Protein AF-A0A9P0PZF2-F1 (afdb_monomer_lite)

Organism: Acanthoscelides obtectus (NCBI:txid200917)

Sequence (150 aa):
MPKRRRCGSDVDKKLLNLKKERQRGGDNEDQESQDPLDENILQLLGPNVAHKEVKGSNIQKDLALRWEAILKQGLSMEDENTIINGYPIPKNFQAFNPPKLNKIVSAAITDSVIRRDIKMSLNQTQIGAAASAVGLAVTTPLKEKSTIAL

Foldseek 3Di:
DDDDDDDDVPVVVVVVVVVVVVPPPDPPPVPPVPDDDDPVVVVVVPPPPPPPPPDDDDDDPVVVVVVVCCVVVPDDPVVLVVLLVVQDQDPVCCVLQQDDDDPVVVVVDDPVVVVVSVVVNVVSSSVSSVVSVVVCVVVVVVVVVVVVPD

Radius of gyration: 30.53 Å; chains: 1; bounding box: 64×84×66 Å

Structure (mmCIF, N/CA/C/O backbone):
data_AF-A0A9P0PZF2-F1
#
_entry.id   AF-A0A9P0PZF2-F1
#
loop_
_atom_site.group_PDB
_atom_site.id
_atom_site.type_symbol
_atom_site.label_atom_id
_atom_site.label_alt_id
_atom_site.label_comp_id
_atom_site.label_asym_id
_atom_site.label_entity_id
_atom_site.label_seq_id
_atom_site.pdbx_PDB_ins_code
_atom_site.Cartn_x
_atom_site.Cartn_y
_atom_site.Cartn_z
_atom_site.occupancy
_atom_site.B_iso_or_equiv
_atom_site.auth_seq_id
_atom_site.auth_comp_id
_atom_site.auth_asym_id
_atom_site.auth_atom_id
_atom_site.pdbx_PDB_model_num
ATOM 1 N N . MET A 1 1 ? -37.508 71.159 -0.912 1.00 49.12 1 MET A N 1
ATOM 2 C CA . MET A 1 1 ? -37.859 70.372 -2.123 1.00 49.12 1 MET A CA 1
ATOM 3 C C . MET A 1 1 ? -36.927 70.816 -3.243 1.00 49.12 1 MET A C 1
ATOM 5 O O . MET A 1 1 ? -36.891 72.017 -3.475 1.00 49.12 1 MET A O 1
ATOM 9 N N . PRO A 1 2 ? -36.095 69.928 -3.827 1.00 40.25 2 PRO A N 1
ATOM 10 C CA . PRO A 1 2 ? -36.504 69.136 -4.996 1.00 40.25 2 PRO A CA 1
ATOM 11 C C . PRO A 1 2 ? -36.000 67.671 -4.992 1.00 40.25 2 PRO A C 1
ATOM 13 O O . PRO A 1 2 ? -35.350 67.208 -4.062 1.00 40.25 2 PRO A O 1
ATOM 16 N N . LYS A 1 3 ? -36.423 66.925 -6.021 1.00 41.84 3 LYS A N 1
ATOM 17 C CA . LYS A 1 3 ? -36.621 65.467 -6.090 1.00 41.84 3 LYS A CA 1
ATOM 18 C C . LYS A 1 3 ? -35.352 64.635 -6.342 1.00 41.84 3 LYS A C 1
ATOM 20 O O . LYS A 1 3 ? -34.511 64.984 -7.163 1.00 41.84 3 LYS A O 1
ATOM 25 N N . ARG A 1 4 ? -35.332 63.451 -5.714 1.00 44.28 4 ARG A N 1
ATOM 26 C CA . ARG A 1 4 ? -34.443 62.304 -5.979 1.00 44.28 4 ARG A CA 1
ATOM 27 C C . ARG A 1 4 ? -34.435 61.932 -7.471 1.00 44.28 4 ARG A C 1
ATOM 29 O O . ARG A 1 4 ? -35.508 61.759 -8.048 1.00 44.28 4 ARG A O 1
ATOM 36 N N . ARG A 1 5 ? -33.259 61.677 -8.058 1.00 43.53 5 ARG A N 1
ATOM 37 C CA . ARG A 1 5 ? -33.131 60.865 -9.281 1.00 43.53 5 ARG A CA 1
ATOM 38 C C . ARG A 1 5 ? -32.391 59.569 -8.959 1.00 43.53 5 ARG A C 1
ATOM 40 O O . ARG A 1 5 ? -31.279 59.587 -8.448 1.00 43.53 5 ARG A O 1
ATOM 47 N N . ARG A 1 6 ? -33.087 58.456 -9.211 1.00 47.47 6 ARG A N 1
ATOM 48 C CA . ARG A 1 6 ? -32.610 57.072 -9.126 1.00 47.47 6 ARG A CA 1
ATOM 49 C C . ARG A 1 6 ? -31.545 56.849 -10.193 1.00 47.47 6 ARG A C 1
ATOM 51 O O . ARG A 1 6 ? -31.836 57.039 -11.366 1.00 47.47 6 ARG A O 1
ATOM 58 N N . CYS A 1 7 ? -30.375 56.375 -9.795 1.00 47.41 7 CYS A N 1
ATOM 59 C CA . CYS A 1 7 ? -29.503 55.605 -10.670 1.00 47.41 7 CYS A CA 1
ATOM 60 C C . CYS A 1 7 ? -28.885 54.514 -9.794 1.00 47.41 7 CYS A C 1
ATOM 62 O O . CYS A 1 7 ? -28.195 54.820 -8.830 1.00 47.41 7 CYS A O 1
ATOM 64 N N . GLY A 1 8 ? -29.252 53.261 -10.040 1.00 50.69 8 GLY A N 1
ATOM 65 C CA . GLY A 1 8 ? -28.816 52.124 -9.222 1.00 50.69 8 GLY A CA 1
ATOM 66 C C . GLY A 1 8 ? -29.462 50.805 -9.637 1.00 50.69 8 GLY A C 1
ATOM 67 O O . GLY A 1 8 ? -28.845 49.760 -9.526 1.00 50.69 8 GLY A O 1
ATOM 68 N N . SER A 1 9 ? -30.661 50.827 -10.227 1.00 55.72 9 SER A N 1
ATOM 69 C CA . SER A 1 9 ? -31.374 49.583 -10.547 1.00 55.72 9 SER A CA 1
ATOM 70 C C . SER A 1 9 ? -30.931 48.869 -11.825 1.00 55.72 9 SER A C 1
ATOM 72 O O . SER A 1 9 ? -31.342 47.729 -12.016 1.00 55.72 9 SER A O 1
ATOM 74 N N . ASP A 1 10 ? -30.153 49.499 -12.709 1.00 56.06 10 ASP A N 1
ATOM 75 C CA . ASP A 1 10 ? -29.804 48.906 -14.015 1.00 56.06 10 ASP A CA 1
ATOM 76 C C . ASP A 1 10 ? -28.399 48.295 -14.056 1.00 56.06 10 ASP A C 1
ATOM 78 O O . ASP A 1 10 ? -28.166 47.331 -14.786 1.00 56.06 10 ASP A O 1
ATOM 82 N N . VAL A 1 11 ? -27.476 48.776 -13.217 1.00 57.22 11 VAL A N 1
ATOM 83 C CA . VAL A 1 11 ? -26.120 48.210 -13.119 1.00 57.22 11 VAL A CA 1
ATOM 84 C C . VAL A 1 11 ? -26.151 46.878 -12.364 1.00 57.22 11 VAL A C 1
ATOM 86 O O . VAL A 1 11 ? -25.544 45.902 -12.809 1.00 57.22 11 VAL A O 1
ATOM 89 N N . ASP A 1 12 ? -26.960 46.790 -11.305 1.00 59.25 12 ASP A N 1
ATOM 90 C CA . ASP A 1 12 ? -27.115 45.568 -10.507 1.00 59.25 12 ASP A CA 1
ATOM 91 C C . ASP A 1 12 ? -27.808 44.444 -11.288 1.00 59.25 12 ASP A C 1
ATOM 93 O O . ASP A 1 12 ? -27.413 43.282 -11.199 1.00 59.25 12 ASP A O 1
ATOM 97 N N . LYS A 1 13 ? -28.783 44.778 -12.145 1.00 58.22 13 LYS A N 1
ATOM 98 C CA . LYS A 1 13 ? -29.428 43.802 -13.043 1.00 58.22 13 LYS A CA 1
ATOM 99 C C . LYS A 1 13 ? -28.465 43.272 -14.104 1.00 58.22 13 LYS A C 1
ATOM 101 O O . LYS A 1 13 ? -28.530 42.096 -14.456 1.00 58.22 13 LYS A O 1
ATOM 106 N N . LYS A 1 14 ? -27.543 44.112 -14.587 1.00 59.00 14 LYS A N 1
ATOM 107 C CA . LYS A 1 14 ? -26.524 43.711 -15.566 1.00 59.00 14 LYS A CA 1
ATOM 108 C C . LYS A 1 14 ? -25.471 42.787 -14.942 1.00 59.00 14 LYS A C 1
ATOM 110 O O . LYS A 1 14 ? -25.093 41.800 -15.566 1.00 59.00 14 LYS A O 1
ATOM 115 N N . LEU A 1 15 ? -25.071 43.043 -13.693 1.00 58.50 15 LEU A N 1
ATOM 116 C CA . LEU A 1 15 ? -24.199 42.157 -12.905 1.00 58.50 15 LEU A CA 1
ATOM 117 C C . LEU A 1 15 ? -24.874 40.826 -12.542 1.00 58.50 15 LEU A C 1
ATOM 119 O O . LEU A 1 15 ? -24.214 39.785 -12.549 1.00 58.50 15 LEU A O 1
ATOM 123 N N . LEU A 1 16 ? -26.184 40.841 -12.278 1.00 56.75 16 LEU A N 1
ATOM 124 C CA . LEU A 1 16 ? -26.955 39.626 -12.018 1.00 56.75 16 LEU A CA 1
ATOM 125 C C . LEU A 1 16 ? -27.096 38.760 -13.281 1.00 56.75 16 LEU A C 1
ATOM 127 O O . LEU A 1 16 ? -26.950 37.543 -13.202 1.00 56.75 16 LEU A O 1
ATOM 131 N N . ASN A 1 17 ? -27.288 39.375 -14.452 1.00 56.81 17 ASN A N 1
ATOM 132 C CA . ASN A 1 17 ? -27.366 38.651 -15.724 1.00 56.81 17 ASN A CA 1
ATOM 133 C C . ASN A 1 17 ? -26.004 38.083 -16.165 1.00 56.81 17 ASN A C 1
ATOM 135 O O . ASN A 1 17 ? -25.952 36.945 -16.621 1.00 56.81 17 ASN A O 1
ATOM 139 N N . LEU A 1 18 ? -24.893 38.789 -15.919 1.00 53.47 18 LEU A N 1
ATOM 140 C CA . LEU A 1 18 ? -23.548 38.298 -16.257 1.00 53.47 18 LEU A CA 1
ATOM 141 C C . LEU A 1 18 ? -23.078 37.143 -15.348 1.00 53.47 18 LEU A C 1
ATOM 143 O O . LEU A 1 18 ? -22.310 36.281 -15.776 1.00 53.47 18 LEU A O 1
ATOM 147 N N . LYS A 1 19 ? -23.560 37.084 -14.096 1.00 54.62 19 LYS A N 1
ATOM 148 C CA . LYS A 1 19 ? -23.386 35.905 -13.224 1.00 54.62 19 LYS A CA 1
ATOM 149 C C . LYS A 1 19 ? -24.297 34.741 -13.626 1.00 54.62 19 LYS A C 1
ATOM 151 O O . LYS A 1 19 ? -23.891 33.594 -13.471 1.00 54.62 19 LYS A O 1
ATOM 156 N N . LYS A 1 20 ? -25.482 35.021 -14.178 1.00 52.22 20 LYS A N 1
ATOM 157 C CA . LYS A 1 20 ? -26.439 34.003 -14.640 1.00 52.22 20 LYS A CA 1
ATOM 158 C C . LYS A 1 20 ? -26.006 33.314 -15.943 1.00 52.22 20 LYS A C 1
ATOM 160 O O . LYS A 1 20 ? -26.368 32.164 -16.162 1.00 52.22 20 LYS A O 1
ATOM 165 N N . GLU A 1 21 ? -25.185 33.967 -16.767 1.00 44.31 21 GLU A N 1
ATOM 166 C CA . GLU A 1 21 ? -24.644 33.387 -18.009 1.00 44.31 21 GLU A CA 1
ATOM 167 C C . GLU A 1 21 ? -23.375 32.539 -17.807 1.00 44.31 21 GLU A C 1
ATOM 169 O O . GLU A 1 21 ? -23.101 31.661 -18.618 1.00 44.31 21 GLU A O 1
ATOM 174 N N . ARG A 1 22 ? -22.637 32.701 -16.697 1.00 47.19 22 ARG A N 1
ATOM 175 C CA . ARG A 1 22 ? -21.453 31.868 -16.385 1.00 47.19 22 ARG A CA 1
ATOM 176 C C . ARG A 1 22 ? -21.766 30.502 -15.757 1.00 47.19 22 ARG A C 1
ATOM 178 O O . ARG A 1 22 ? -20.849 29.714 -15.568 1.00 47.19 22 ARG A O 1
ATOM 185 N N . GLN A 1 23 ? 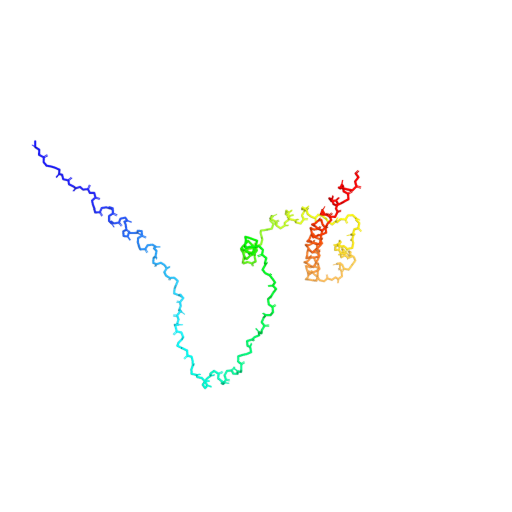-23.033 30.207 -15.464 1.00 49.44 23 GLN A N 1
ATOM 186 C CA . GLN A 1 23 ? -23.501 28.882 -15.015 1.00 49.44 23 GLN A CA 1
ATOM 187 C C . GLN A 1 23 ? -24.255 28.103 -16.107 1.00 49.44 23 GLN A C 1
ATOM 189 O O . GLN A 1 23 ? -24.909 27.107 -15.821 1.00 49.44 23 GLN A O 1
ATOM 194 N N . ARG A 1 24 ? -24.141 28.520 -17.374 1.00 41.06 24 ARG A N 1
ATOM 195 C CA . ARG A 1 24 ? -24.559 27.731 -18.544 1.00 41.06 24 ARG A CA 1
ATOM 196 C C . ARG A 1 24 ? -23.342 27.195 -19.305 1.00 41.06 24 ARG A C 1
ATOM 198 O O . ARG A 1 24 ? -23.220 27.374 -20.508 1.00 41.06 24 ARG A O 1
ATOM 205 N N . GLY A 1 25 ? -22.430 26.555 -18.582 1.00 38.84 25 GLY A N 1
ATOM 206 C CA . GLY A 1 25 ? -21.597 25.493 -19.140 1.00 38.84 25 GLY A CA 1
ATOM 207 C C . GLY A 1 25 ? -22.295 24.190 -18.794 1.00 38.84 25 GLY A C 1
ATOM 208 O O . GLY A 1 25 ? -21.990 23.602 -17.766 1.00 38.84 25 GLY A O 1
ATOM 209 N N . GLY A 1 26 ? -23.340 23.858 -19.552 1.00 35.94 26 GLY A N 1
ATOM 210 C CA . GLY A 1 26 ? -23.972 22.553 -19.454 1.00 35.94 26 GLY A CA 1
ATOM 211 C C . GLY A 1 26 ? -23.014 21.543 -20.055 1.00 35.94 26 GLY A C 1
ATOM 212 O O . GLY A 1 26 ? -22.668 21.658 -21.232 1.00 35.94 26 GLY A O 1
ATOM 213 N N . ASP A 1 27 ? -22.577 20.598 -19.236 1.00 37.75 27 ASP A N 1
ATOM 214 C CA . ASP A 1 27 ? -22.100 19.320 -19.724 1.00 37.75 27 ASP A CA 1
ATOM 215 C C . ASP A 1 27 ? -23.239 18.749 -20.581 1.00 37.75 27 ASP A C 1
ATOM 217 O O . ASP A 1 27 ? -24.291 18.371 -20.064 1.00 37.75 27 ASP A O 1
ATOM 221 N N . ASN A 1 28 ? -23.076 18.779 -21.907 1.00 46.47 28 ASN A N 1
ATOM 222 C CA . ASN A 1 28 ? -23.845 17.920 -22.800 1.00 46.47 28 ASN A CA 1
ATOM 223 C C . ASN A 1 28 ? -23.367 16.491 -22.526 1.00 46.47 28 ASN A C 1
ATOM 225 O O . ASN A 1 28 ? -22.572 15.923 -23.271 1.00 46.47 28 ASN A O 1
ATOM 229 N N . GLU A 1 29 ? -23.801 15.939 -21.399 1.00 45.06 29 GLU A N 1
ATOM 230 C CA . GLU A 1 29 ? -24.067 14.520 -21.337 1.00 45.06 29 GLU A CA 1
ATOM 231 C C . GLU A 1 29 ? -25.335 14.330 -22.161 1.00 45.06 29 GLU A C 1
ATOM 233 O O . GLU A 1 29 ? -26.410 14.801 -21.781 1.00 45.06 29 GLU A O 1
ATOM 238 N N . ASP A 1 30 ? -25.198 13.678 -23.311 1.00 44.34 30 ASP A N 1
ATOM 239 C CA . ASP A 1 30 ? -26.312 13.050 -24.003 1.00 44.34 30 ASP A CA 1
ATOM 240 C C . ASP A 1 30 ? -26.901 11.989 -23.055 1.00 44.34 30 ASP A C 1
ATOM 242 O O . ASP A 1 30 ? -26.636 10.794 -23.164 1.00 44.34 30 ASP A O 1
ATOM 246 N N . GLN A 1 31 ? -27.683 12.424 -22.065 1.00 50.81 31 GLN A N 1
ATOM 247 C CA . GLN A 1 31 ? -28.611 11.564 -21.348 1.00 50.81 31 GLN A CA 1
ATOM 248 C C . GLN A 1 31 ? -29.796 11.339 -22.278 1.00 50.81 31 GLN A C 1
ATOM 250 O O . GLN A 1 31 ? -30.883 11.896 -22.117 1.00 50.81 31 GLN A O 1
ATOM 255 N N . GLU A 1 32 ? -29.542 10.531 -23.302 1.00 48.59 32 GLU A N 1
ATOM 256 C CA . GLU A 1 32 ? -30.584 9.845 -24.036 1.00 48.59 32 GLU A CA 1
ATOM 257 C C . GLU A 1 32 ? -31.364 9.041 -22.992 1.00 48.59 32 GLU A C 1
ATOM 259 O O . GLU A 1 32 ? -30.851 8.103 -22.377 1.00 48.59 32 GLU A O 1
ATOM 264 N N . SER A 1 33 ? -32.587 9.480 -22.704 1.00 53.97 33 SER A N 1
ATOM 265 C CA . SER A 1 33 ? -33.518 8.702 -21.898 1.00 53.97 33 SER A CA 1
ATOM 266 C C . SER A 1 33 ? -33.865 7.484 -22.738 1.00 53.97 33 SER A C 1
ATOM 268 O O . SER A 1 33 ? -34.715 7.540 -23.617 1.00 53.97 33 SER A O 1
ATOM 270 N N . GLN A 1 34 ? -33.106 6.409 -22.541 1.00 61.69 34 GLN A N 1
ATOM 271 C CA . GLN A 1 34 ? -33.342 5.144 -23.214 1.00 61.69 34 GLN A CA 1
ATOM 272 C C . GLN A 1 34 ? -34.711 4.644 -22.753 1.00 61.69 34 GLN A C 1
ATOM 274 O O . GLN A 1 34 ? -34.888 4.289 -21.583 1.00 61.69 34 GLN A O 1
ATOM 279 N N . ASP A 1 35 ? -35.682 4.669 -23.663 1.00 76.56 35 ASP A N 1
ATOM 280 C CA . ASP A 1 35 ? -36.973 4.037 -23.436 1.00 76.56 35 ASP A CA 1
ATOM 281 C C . ASP A 1 35 ? -36.742 2.557 -23.084 1.00 76.56 35 ASP A C 1
ATOM 283 O O . ASP A 1 35 ? -35.870 1.906 -23.673 1.00 76.56 35 ASP A O 1
ATOM 287 N N . PRO A 1 36 ? -37.477 2.006 -22.103 1.00 75.81 36 PRO A N 1
ATOM 288 C CA . PRO A 1 36 ? -37.297 0.621 -21.700 1.00 75.81 36 PRO A CA 1
ATOM 289 C C . PRO A 1 36 ? -37.515 -0.314 -22.897 1.00 75.81 36 PRO A C 1
ATOM 291 O O . PRO A 1 36 ? -38.557 -0.278 -23.550 1.00 75.81 36 PRO A O 1
ATOM 294 N N . LEU A 1 37 ? -36.502 -1.138 -23.182 1.00 82.31 37 LEU A N 1
ATOM 295 C CA . LEU A 1 37 ? -36.501 -2.083 -24.297 1.00 82.31 37 LEU A CA 1
ATOM 296 C C . LEU A 1 37 ? -37.629 -3.113 -24.165 1.00 82.31 37 LEU A C 1
ATOM 298 O O . LEU A 1 37 ? -37.967 -3.546 -23.063 1.00 82.31 37 LEU A O 1
ATOM 302 N N . ASP A 1 38 ? -38.160 -3.540 -25.311 1.00 84.94 38 ASP A N 1
ATOM 303 C CA . ASP A 1 38 ? -39.187 -4.579 -25.391 1.00 84.94 38 ASP A CA 1
ATOM 304 C C . ASP A 1 38 ? -38.680 -5.930 -24.845 1.00 84.94 38 ASP A C 1
ATOM 306 O O . ASP A 1 38 ? -37.503 -6.287 -24.976 1.00 84.94 38 ASP A O 1
ATOM 310 N N . GLU A 1 39 ? -39.585 -6.714 -24.260 1.00 78.75 39 GLU A N 1
ATOM 311 C CA . GLU A 1 39 ? -39.284 -7.957 -23.541 1.00 78.75 39 GLU A CA 1
ATOM 312 C C . GLU A 1 39 ? -38.646 -9.018 -24.455 1.00 78.75 39 GLU A C 1
ATOM 314 O O . GLU A 1 39 ? -37.759 -9.763 -24.034 1.00 78.75 39 GLU A O 1
ATOM 319 N N . ASN A 1 40 ? -39.004 -9.018 -25.742 1.00 78.31 40 ASN A N 1
ATOM 320 C CA . ASN A 1 40 ? -38.401 -9.885 -26.759 1.00 78.31 40 ASN A CA 1
ATOM 321 C C . ASN A 1 40 ? -36.919 -9.557 -27.010 1.00 78.31 40 ASN A C 1
ATOM 323 O O . ASN A 1 40 ? -36.099 -10.454 -27.211 1.00 78.31 40 ASN A O 1
ATOM 327 N N . ILE A 1 41 ? -36.566 -8.268 -26.983 1.00 81.94 41 ILE A N 1
ATOM 328 C CA . ILE A 1 41 ? -35.185 -7.799 -27.157 1.00 81.94 41 ILE A CA 1
ATOM 329 C C . ILE A 1 41 ? -34.384 -8.116 -25.890 1.00 81.94 41 ILE A C 1
ATOM 331 O O . ILE A 1 41 ? -33.250 -8.579 -25.979 1.00 81.94 41 ILE A O 1
ATOM 335 N N . LEU A 1 42 ? -34.993 -7.954 -24.712 1.00 77.69 42 LEU A N 1
ATOM 336 C CA . LEU A 1 42 ? -34.388 -8.334 -23.433 1.00 77.69 42 LEU A CA 1
ATOM 337 C C . LEU A 1 42 ? -34.101 -9.842 -23.345 1.00 77.69 42 LEU A C 1
ATOM 339 O O . LEU A 1 42 ? -33.045 -10.226 -22.851 1.00 77.69 42 LEU A O 1
ATOM 343 N N . GLN A 1 43 ? -34.984 -10.699 -23.868 1.00 77.75 43 GLN A N 1
ATOM 344 C CA . GLN A 1 43 ? -34.735 -12.145 -23.952 1.00 77.75 43 GLN A CA 1
ATOM 345 C C . GLN A 1 43 ? -33.624 -12.497 -24.954 1.00 77.75 43 GLN A C 1
ATOM 347 O O . GLN A 1 43 ? -32.837 -13.409 -24.694 1.00 77.75 43 GLN A O 1
ATOM 352 N N . LEU A 1 44 ? -33.516 -11.759 -26.068 1.00 81.62 44 LEU A N 1
ATOM 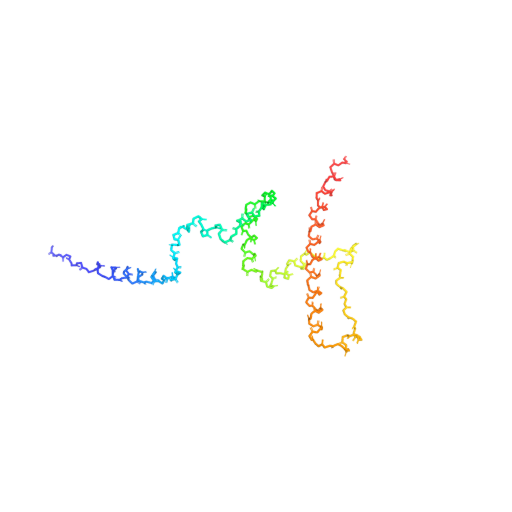353 C CA . LEU A 1 44 ? -32.434 -11.918 -27.047 1.00 81.62 44 LEU A CA 1
ATOM 354 C C . LEU A 1 44 ? -31.060 -11.524 -26.477 1.00 81.62 44 LEU A C 1
ATOM 356 O O . LEU A 1 44 ? -30.061 -12.164 -26.801 1.00 81.62 44 LEU A O 1
ATOM 360 N N . LEU A 1 45 ? -31.008 -10.509 -25.608 1.00 81.44 45 LEU A N 1
ATOM 361 C CA . LEU A 1 45 ? -29.790 -10.072 -24.904 1.00 81.44 45 LEU A CA 1
ATOM 362 C C . LEU A 1 45 ? -29.279 -11.100 -23.876 1.00 81.44 45 LEU A C 1
ATOM 364 O O . LEU A 1 45 ? -28.190 -10.940 -23.324 1.00 81.44 45 LEU A O 1
ATOM 368 N N . GLY A 1 46 ? -30.029 -12.183 -23.671 1.00 79.19 46 GLY A N 1
ATOM 369 C CA . GLY A 1 46 ? -29.702 -13.264 -22.761 1.00 79.19 46 GLY A CA 1
ATOM 370 C C . GLY A 1 46 ? -30.277 -13.043 -21.362 1.00 79.19 46 GLY A C 1
ATOM 371 O O . GLY A 1 46 ? -30.703 -11.942 -21.009 1.00 79.19 46 GLY A O 1
ATOM 372 N N . PRO A 1 47 ? -30.320 -14.102 -20.535 1.00 72.62 47 PRO A N 1
ATOM 373 C CA . PRO A 1 47 ? -30.791 -13.984 -19.166 1.00 72.62 47 PRO A CA 1
ATOM 374 C C . PRO A 1 47 ? -29.954 -12.935 -18.440 1.00 72.62 47 PRO A C 1
ATOM 376 O O . PRO A 1 47 ? -28.726 -13.023 -18.415 1.00 72.62 47 PRO A O 1
ATOM 379 N N . ASN A 1 48 ? -30.623 -11.955 -17.828 1.00 64.69 48 ASN A N 1
ATOM 380 C CA . ASN A 1 48 ? -29.973 -11.028 -16.918 1.00 64.69 48 ASN A CA 1
ATOM 381 C C . ASN A 1 48 ? -29.482 -11.847 -15.722 1.00 64.69 48 ASN A C 1
ATOM 383 O O . ASN A 1 48 ? -30.238 -12.153 -14.796 1.00 64.69 48 ASN A O 1
ATOM 387 N N . VAL A 1 49 ? -28.222 -12.276 -15.784 1.00 65.00 49 VAL A N 1
ATOM 388 C CA . VAL A 1 49 ? -27.535 -12.921 -14.675 1.00 65.00 49 VAL A CA 1
ATOM 389 C C . VAL A 1 49 ? -27.250 -11.809 -13.679 1.00 65.00 49 VAL A C 1
ATOM 391 O O . VAL A 1 49 ? -26.132 -11.312 -13.575 1.00 65.00 49 VAL A O 1
ATOM 394 N N . ALA A 1 50 ? -28.294 -11.365 -12.978 1.00 64.56 50 ALA A N 1
ATOM 395 C CA . ALA A 1 50 ? -28.162 -10.509 -11.822 1.00 64.56 50 ALA A CA 1
ATOM 396 C C . ALA A 1 50 ? -27.350 -11.319 -10.815 1.00 64.56 50 ALA A C 1
ATOM 398 O O . ALA A 1 50 ? -27.883 -12.153 -10.076 1.00 64.56 50 ALA A O 1
ATOM 399 N N . HIS A 1 51 ? -26.028 -11.156 -10.873 1.00 61.81 51 HIS A N 1
ATOM 400 C CA . HIS A 1 51 ? -25.116 -11.774 -9.941 1.00 61.81 51 HIS A CA 1
ATOM 401 C C . HIS A 1 51 ? -25.621 -11.387 -8.561 1.00 61.81 51 HIS A C 1
ATOM 403 O O . HIS A 1 51 ? -25.725 -10.209 -8.223 1.00 61.81 51 HIS A O 1
ATOM 409 N N . LYS A 1 52 ? -26.028 -12.393 -7.788 1.00 65.50 52 LYS A N 1
ATOM 410 C CA . LYS A 1 52 ? -26.448 -12.207 -6.408 1.00 65.50 52 LYS A CA 1
ATOM 411 C C . LYS A 1 52 ? -25.192 -11.800 -5.644 1.00 65.50 52 LYS A C 1
ATOM 413 O O . LYS A 1 52 ? -24.444 -12.649 -5.169 1.00 65.50 52 LYS A O 1
ATOM 418 N N . GLU A 1 53 ? -24.900 -10.504 -5.633 1.00 70.44 53 GLU A N 1
ATOM 419 C CA . GLU A 1 53 ? -23.745 -9.956 -4.940 1.00 70.44 53 GLU A CA 1
ATOM 420 C C . GLU A 1 53 ? -23.952 -10.198 -3.448 1.00 70.44 53 GLU A C 1
ATOM 422 O O . GLU A 1 53 ? -24.766 -9.542 -2.793 1.00 70.44 53 GLU A O 1
ATOM 427 N N . VAL A 1 54 ? -23.235 -11.178 -2.903 1.00 79.56 54 VAL A N 1
ATOM 428 C CA . VAL A 1 54 ? -23.161 -11.384 -1.460 1.00 79.56 54 VAL A CA 1
ATOM 429 C C . VAL A 1 54 ? -22.335 -10.232 -0.895 1.00 79.56 54 VAL A C 1
ATOM 431 O O . VAL A 1 54 ? -21.106 -10.275 -0.885 1.00 79.56 54 VAL A O 1
ATOM 434 N N . LYS A 1 55 ? -23.014 -9.160 -0.478 1.00 80.38 55 LYS A N 1
ATOM 435 C CA . LYS A 1 55 ? -22.385 -8.022 0.199 1.00 80.38 55 LYS A CA 1
ATOM 436 C C . LYS A 1 55 ? -22.218 -8.336 1.683 1.00 80.38 55 LYS A C 1
ATOM 438 O O . LYS A 1 55 ? -23.110 -8.902 2.310 1.00 80.38 55 LYS A O 1
ATOM 443 N N . GLY A 1 56 ? -21.057 -7.981 2.228 1.00 81.94 56 GLY A N 1
ATOM 444 C CA . GLY A 1 56 ? -20.779 -8.088 3.659 1.00 81.94 56 GLY A CA 1
ATOM 445 C C . GLY A 1 56 ? -21.521 -7.035 4.488 1.00 81.94 56 GLY A C 1
ATOM 446 O O . GLY A 1 56 ? -22.241 -6.188 3.961 1.00 81.94 56 GLY A O 1
ATOM 447 N N . SER A 1 57 ? -21.319 -7.079 5.804 1.00 86.81 57 SER A N 1
ATOM 448 C CA . SER A 1 57 ? -21.866 -6.097 6.745 1.00 86.81 57 SER A CA 1
ATOM 449 C C . SER A 1 57 ? -21.343 -4.683 6.477 1.00 86.81 57 SER A C 1
ATOM 451 O O . SER A 1 57 ? -20.195 -4.496 6.073 1.00 86.81 57 SER A O 1
ATOM 453 N N . ASN A 1 58 ? -22.167 -3.677 6.775 1.00 86.88 58 ASN A N 1
ATOM 454 C CA . ASN A 1 58 ? -21.778 -2.277 6.626 1.00 86.88 58 ASN A CA 1
ATOM 455 C C . ASN A 1 58 ? -20.645 -1.898 7.591 1.00 86.88 58 ASN A C 1
ATOM 457 O O . ASN A 1 58 ? -20.717 -2.170 8.790 1.00 86.88 58 ASN A O 1
ATOM 461 N N . ILE A 1 59 ? -19.641 -1.195 7.065 1.00 89.25 59 ILE A N 1
ATOM 462 C CA . ILE A 1 59 ? -18.647 -0.471 7.865 1.00 89.25 59 ILE A CA 1
ATOM 463 C C . ILE A 1 59 ? -19.205 0.895 8.306 1.00 89.25 59 ILE A C 1
ATOM 465 O O . ILE A 1 59 ? -20.274 1.323 7.864 1.00 89.25 59 ILE A O 1
ATOM 469 N N . GLN A 1 60 ? -18.490 1.598 9.188 1.00 92.94 60 GLN A N 1
ATOM 470 C CA . GLN A 1 60 ? -18.875 2.936 9.650 1.00 92.94 60 GLN A CA 1
ATOM 471 C C . GLN A 1 60 ? -19.062 3.908 8.468 1.00 92.94 60 GLN A C 1
ATOM 473 O O . GLN A 1 60 ? -18.210 3.993 7.585 1.00 92.94 60 GLN A O 1
ATOM 478 N N . LYS A 1 61 ? -20.155 4.683 8.481 1.00 90.06 61 LYS A N 1
ATOM 479 C CA . LYS A 1 61 ? -20.547 5.582 7.376 1.00 90.06 61 LYS A CA 1
ATOM 480 C C . LYS A 1 61 ? -19.462 6.599 7.008 1.00 90.06 61 LYS A C 1
ATOM 482 O O . LYS A 1 61 ? -19.106 6.715 5.841 1.00 90.06 61 LYS A O 1
ATOM 487 N N . ASP A 1 62 ? -18.897 7.278 8.003 1.00 89.00 62 ASP A N 1
ATOM 488 C CA . ASP A 1 62 ? -17.860 8.293 7.769 1.00 89.00 62 ASP A CA 1
ATOM 489 C C . ASP A 1 62 ? -16.564 7.692 7.216 1.00 89.00 62 ASP A C 1
ATOM 491 O O . ASP A 1 62 ? -15.848 8.347 6.458 1.00 89.00 62 ASP A O 1
ATOM 495 N N . LEU A 1 63 ? -16.265 6.439 7.571 1.00 88.69 63 LEU A N 1
ATOM 496 C CA . LEU A 1 63 ? -15.111 5.717 7.045 1.00 88.69 63 LEU A CA 1
ATOM 497 C C . LEU A 1 63 ? -15.324 5.359 5.573 1.00 88.69 63 LEU A C 1
ATOM 499 O O . LEU A 1 63 ? -14.445 5.612 4.753 1.00 88.69 63 LEU A O 1
ATOM 503 N N . ALA A 1 64 ? -16.507 4.836 5.237 1.00 90.81 64 ALA A N 1
ATOM 504 C CA . ALA A 1 64 ? -16.867 4.489 3.866 1.00 90.81 64 ALA A CA 1
ATOM 505 C C . ALA A 1 64 ? -16.761 5.698 2.924 1.00 90.81 64 ALA A C 1
ATOM 507 O O . ALA A 1 64 ? -16.135 5.587 1.875 1.00 90.81 64 ALA A O 1
ATOM 508 N N . LEU A 1 65 ? -17.281 6.863 3.332 1.00 92.06 65 LEU A N 1
ATOM 509 C CA . LEU A 1 65 ? -17.209 8.096 2.536 1.00 92.06 65 LEU A CA 1
ATOM 510 C C . LEU A 1 65 ? -15.764 8.538 2.263 1.00 92.06 65 LEU A C 1
ATOM 512 O O . LEU A 1 65 ? -15.422 8.937 1.151 1.00 92.06 65 LEU A O 1
ATOM 516 N N . ARG A 1 66 ? -14.895 8.454 3.276 1.00 89.44 66 ARG A N 1
ATOM 517 C CA . ARG A 1 66 ? -13.480 8.828 3.136 1.00 89.44 66 ARG A CA 1
ATOM 518 C C . ARG A 1 66 ? -12.729 7.852 2.239 1.00 89.44 66 ARG A C 1
ATOM 520 O O . ARG A 1 66 ? -11.948 8.282 1.397 1.00 89.44 66 ARG A O 1
ATOM 527 N N . TRP A 1 67 ? -12.969 6.552 2.395 1.00 90.56 67 TRP A N 1
ATOM 528 C CA . TRP A 1 67 ? -12.355 5.532 1.547 1.00 90.56 67 TRP A CA 1
ATOM 529 C C . TRP A 1 67 ? -12.843 5.613 0.107 1.00 90.56 67 TRP A C 1
ATOM 531 O O . TRP A 1 67 ? -12.043 5.446 -0.802 1.00 90.56 67 TRP A O 1
ATOM 541 N N . GLU A 1 68 ? -14.112 5.938 -0.122 1.00 91.50 68 GLU A N 1
ATOM 542 C CA . GLU A 1 68 ? -14.630 6.170 -1.468 1.00 91.50 68 GLU A CA 1
ATOM 543 C C . GLU A 1 68 ? -13.904 7.332 -2.160 1.00 91.50 68 GLU A C 1
ATOM 545 O O . GLU A 1 68 ? -13.485 7.197 -3.310 1.00 91.50 68 GLU A O 1
ATOM 550 N N . ALA A 1 69 ? -13.695 8.447 -1.453 1.00 90.81 69 ALA A N 1
ATOM 551 C CA . ALA A 1 69 ? -12.927 9.573 -1.979 1.00 90.81 69 ALA A CA 1
ATOM 552 C C . ALA A 1 69 ? -11.476 9.174 -2.295 1.00 90.81 69 ALA A C 1
ATOM 554 O O . ALA A 1 69 ? -10.993 9.459 -3.390 1.00 90.81 69 ALA A O 1
ATOM 555 N N . ILE A 1 70 ? -10.818 8.448 -1.384 1.00 88.62 70 ILE A N 1
ATOM 556 C CA . ILE A 1 70 ? -9.451 7.936 -1.571 1.00 88.62 70 ILE A CA 1
ATOM 557 C C . ILE A 1 70 ? -9.363 6.992 -2.777 1.00 88.62 70 ILE A C 1
ATOM 559 O O . ILE A 1 70 ? -8.434 7.092 -3.571 1.00 88.62 70 ILE A O 1
ATOM 563 N N . LEU A 1 71 ? -10.328 6.088 -2.949 1.00 86.25 71 LEU A N 1
ATOM 564 C CA . LEU A 1 71 ? -10.331 5.131 -4.058 1.00 86.25 71 LEU A CA 1
ATOM 565 C C . LEU A 1 71 ? -10.577 5.808 -5.411 1.00 86.25 71 LEU A C 1
ATOM 567 O O . LEU A 1 71 ? -10.059 5.343 -6.423 1.00 86.25 71 LEU A O 1
ATOM 571 N N . LYS A 1 72 ? -11.345 6.904 -5.437 1.00 90.38 72 LYS A N 1
ATOM 572 C CA . LYS A 1 72 ? -11.622 7.672 -6.661 1.00 90.38 72 LYS A CA 1
ATOM 573 C C . LYS A 1 72 ? -10.491 8.630 -7.036 1.00 90.38 72 LYS A C 1
ATOM 575 O O . LYS A 1 72 ? -10.198 8.778 -8.216 1.00 90.38 72 LYS A O 1
ATOM 580 N N . GLN A 1 73 ? -9.893 9.305 -6.056 1.00 89.12 73 GLN A N 1
ATOM 581 C CA . GLN A 1 73 ? -8.913 10.379 -6.283 1.00 89.12 73 GLN A CA 1
ATOM 582 C C . GLN A 1 73 ? -7.460 9.907 -6.135 1.00 89.12 73 GLN A C 1
ATOM 584 O O . GLN A 1 73 ? -6.545 10.597 -6.580 1.00 89.12 73 GLN A O 1
ATOM 589 N N . GLY A 1 74 ? -7.247 8.725 -5.556 1.00 83.88 74 GLY A N 1
ATOM 590 C CA . GLY A 1 74 ? -5.929 8.242 -5.166 1.00 83.88 74 GLY A CA 1
ATOM 591 C C . GLY A 1 74 ? -5.416 8.917 -3.893 1.00 83.88 74 GLY A C 1
ATOM 592 O O . GLY A 1 74 ? -6.052 9.805 -3.324 1.00 83.88 74 GLY A O 1
ATOM 593 N N . LEU A 1 75 ? -4.248 8.470 -3.436 1.00 86.31 75 LEU A N 1
ATOM 594 C CA . LEU A 1 75 ? -3.503 9.121 -2.361 1.00 86.31 75 LEU A CA 1
ATOM 595 C C . LEU A 1 75 ? -2.382 9.981 -2.951 1.00 86.31 75 LEU A C 1
ATOM 597 O O . LEU A 1 75 ? -1.814 9.635 -3.989 1.00 86.31 75 LEU A O 1
ATOM 601 N N . SER A 1 76 ? -2.038 11.080 -2.279 1.00 88.81 76 SER A N 1
ATOM 602 C CA . SER A 1 76 ? -0.826 11.824 -2.619 1.00 88.81 76 SER A CA 1
ATOM 603 C C . SER A 1 76 ? 0.417 11.019 -2.213 1.00 88.81 76 SER A C 1
ATOM 605 O O . SER A 1 76 ? 0.382 10.254 -1.247 1.00 88.81 76 SER A O 1
ATOM 607 N N . MET A 1 77 ? 1.537 11.201 -2.923 1.00 84.25 77 MET A N 1
ATOM 608 C CA . MET A 1 77 ? 2.799 10.531 -2.567 1.00 84.25 77 MET A CA 1
ATOM 609 C C . MET A 1 77 ? 3.289 10.929 -1.165 1.00 84.25 77 MET A C 1
ATOM 611 O O . MET A 1 77 ? 3.959 10.149 -0.493 1.00 84.25 77 MET A O 1
ATOM 615 N N . GLU A 1 78 ? 2.975 12.141 -0.709 1.00 86.56 78 GLU A N 1
ATOM 616 C CA . GLU A 1 78 ? 3.337 12.622 0.627 1.00 86.56 78 GLU A CA 1
ATOM 617 C C . GLU A 1 78 ? 2.537 11.888 1.706 1.00 86.56 78 GLU A C 1
ATOM 619 O O . GLU A 1 78 ? 3.124 11.343 2.644 1.00 86.56 78 GLU A O 1
ATOM 624 N N . ASP A 1 79 ? 1.218 11.783 1.535 1.00 84.62 79 ASP A N 1
ATOM 625 C CA . ASP A 1 79 ? 0.350 11.056 2.465 1.00 84.62 79 ASP A CA 1
ATOM 626 C C . ASP A 1 79 ? 0.698 9.565 2.498 1.00 84.62 79 ASP A C 1
ATOM 628 O O . ASP A 1 79 ? 0.778 8.964 3.571 1.00 84.62 79 ASP A O 1
ATOM 632 N N . GLU A 1 80 ? 0.972 8.972 1.333 1.00 84.44 80 GLU A N 1
ATOM 633 C CA . GLU A 1 80 ? 1.372 7.569 1.213 1.00 84.44 80 GLU A CA 1
ATOM 634 C C . GLU A 1 80 ? 2.655 7.291 2.002 1.00 84.44 80 GLU A C 1
ATOM 636 O O . GLU 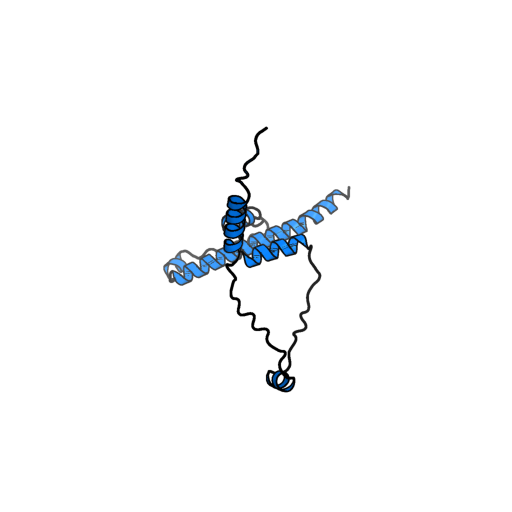A 1 80 ? 2.690 6.389 2.843 1.00 84.44 80 GLU A O 1
ATOM 641 N N . ASN A 1 81 ? 3.689 8.111 1.799 1.00 85.44 81 ASN A N 1
ATOM 642 C CA . ASN A 1 81 ? 4.946 7.979 2.529 1.00 85.44 81 ASN A CA 1
ATOM 643 C C . ASN A 1 81 ? 4.756 8.200 4.033 1.00 85.44 81 ASN A C 1
ATOM 645 O O . ASN A 1 81 ? 5.377 7.509 4.840 1.00 85.44 81 ASN A O 1
ATOM 649 N N . THR A 1 82 ? 3.890 9.133 4.427 1.00 88.75 82 THR A N 1
ATOM 650 C CA . THR A 1 82 ? 3.600 9.400 5.841 1.00 88.75 82 THR A CA 1
ATOM 651 C C . THR A 1 82 ? 2.963 8.182 6.511 1.00 88.75 82 THR A C 1
ATOM 653 O O . THR A 1 82 ? 3.372 7.797 7.608 1.00 88.75 82 THR A O 1
ATOM 656 N N . ILE A 1 83 ? 2.021 7.519 5.833 1.00 86.12 83 ILE A N 1
ATOM 657 C CA . ILE A 1 83 ? 1.383 6.291 6.326 1.00 86.12 83 ILE A CA 1
ATOM 658 C C . ILE A 1 83 ? 2.394 5.143 6.395 1.00 86.12 83 ILE A C 1
ATOM 660 O O . ILE A 1 83 ? 2.488 4.483 7.428 1.00 86.12 83 ILE A O 1
ATOM 664 N N . ILE A 1 84 ? 3.174 4.915 5.335 1.00 86.44 84 ILE A N 1
ATOM 665 C CA . ILE A 1 84 ? 4.166 3.828 5.298 1.00 86.44 84 ILE A CA 1
ATOM 666 C C . ILE A 1 84 ? 5.207 4.008 6.412 1.00 86.44 84 ILE A C 1
ATOM 668 O O . ILE A 1 84 ? 5.513 3.058 7.132 1.00 86.44 84 ILE A O 1
ATOM 672 N N . ASN A 1 85 ? 5.701 5.231 6.611 1.00 87.81 85 ASN A N 1
ATOM 673 C CA . ASN A 1 85 ? 6.676 5.532 7.660 1.00 87.81 85 ASN A CA 1
ATOM 674 C C . ASN A 1 85 ? 6.079 5.452 9.075 1.00 87.81 85 ASN A C 1
ATOM 676 O O . ASN A 1 85 ? 6.799 5.133 10.021 1.00 87.81 85 ASN A O 1
ATOM 680 N N . GLY A 1 86 ? 4.779 5.721 9.232 1.00 88.25 86 GLY A N 1
ATOM 681 C CA . GLY A 1 86 ? 4.074 5.596 10.510 1.00 88.25 86 GLY A CA 1
ATOM 682 C C . GLY A 1 86 ? 3.906 4.149 10.981 1.00 88.25 86 GLY A C 1
ATOM 683 O O . GLY A 1 86 ? 3.795 3.904 12.183 1.00 88.25 86 GLY A O 1
ATOM 684 N N . TYR A 1 87 ? 3.941 3.188 10.055 1.00 86.06 87 TYR A N 1
ATOM 685 C CA . TYR A 1 87 ? 3.778 1.762 10.338 1.00 86.06 87 TYR A CA 1
ATOM 686 C C . TYR A 1 87 ? 4.993 0.953 9.866 1.00 86.06 87 TYR A C 1
ATOM 688 O O . TYR A 1 87 ? 4.891 0.170 8.918 1.00 86.06 87 TYR A O 1
ATOM 696 N N . PRO A 1 88 ? 6.156 1.104 10.526 1.00 85.94 88 PRO A N 1
ATOM 697 C CA . PRO A 1 88 ? 7.337 0.332 10.177 1.00 85.94 88 PRO A CA 1
ATOM 698 C C . PRO A 1 88 ? 7.124 -1.158 10.463 1.00 85.94 88 PRO A C 1
ATOM 700 O O . PRO A 1 88 ? 6.429 -1.540 11.409 1.00 85.94 88 PRO A O 1
ATOM 703 N N . ILE A 1 89 ? 7.796 -2.000 9.677 1.00 82.12 89 ILE A N 1
ATOM 704 C CA . ILE A 1 89 ? 7.761 -3.454 9.849 1.00 82.12 89 ILE A CA 1
ATOM 705 C C . ILE A 1 89 ? 8.260 -3.814 11.260 1.00 82.12 89 ILE A C 1
ATOM 707 O O . ILE A 1 89 ? 9.358 -3.400 11.657 1.00 82.12 89 ILE A O 1
ATOM 711 N N . PRO A 1 90 ? 7.482 -4.579 12.044 1.00 81.50 90 PRO A N 1
ATOM 712 C CA . PRO A 1 90 ? 7.812 -4.856 13.428 1.00 81.50 90 PRO A CA 1
ATOM 713 C C . PRO A 1 90 ? 9.001 -5.821 13.524 1.00 81.50 90 PRO A C 1
ATOM 715 O O . PRO A 1 90 ? 9.165 -6.746 12.728 1.00 81.50 90 PRO A O 1
ATOM 718 N N . LYS A 1 91 ? 9.854 -5.613 14.535 1.00 81.69 91 LYS A N 1
ATOM 719 C CA . LYS A 1 91 ? 11.145 -6.318 14.683 1.00 81.69 91 LYS A CA 1
ATOM 720 C C . LYS A 1 91 ? 11.018 -7.842 14.764 1.00 81.69 91 LYS A C 1
ATOM 722 O O . LYS A 1 91 ? 11.936 -8.549 14.362 1.00 81.69 91 LYS A O 1
ATOM 727 N N . ASN A 1 92 ? 9.902 -8.332 15.294 1.00 81.88 92 ASN A N 1
ATOM 728 C CA . ASN A 1 92 ? 9.594 -9.754 15.432 1.00 81.88 92 ASN A CA 1
ATOM 729 C C . ASN A 1 92 ? 9.112 -10.405 14.124 1.00 81.88 92 ASN A C 1
ATOM 731 O O . ASN A 1 92 ? 8.977 -11.624 14.091 1.00 81.88 92 ASN A O 1
ATOM 735 N N . PHE A 1 93 ? 8.853 -9.632 13.062 1.00 76.94 93 PHE A N 1
ATOM 736 C CA . PHE A 1 93 ? 8.332 -10.152 11.801 1.00 76.94 93 PHE A CA 1
ATOM 737 C C . PHE A 1 93 ? 9.052 -9.554 10.584 1.00 76.94 93 PHE A C 1
ATOM 739 O O . PHE A 1 93 ? 8.501 -8.805 9.782 1.00 76.94 93 PHE A O 1
ATOM 746 N N . GLN A 1 94 ? 10.322 -9.929 10.428 1.00 79.56 94 GLN A N 1
ATOM 747 C CA . GLN A 1 94 ? 11.177 -9.459 9.331 1.00 79.56 94 GLN A CA 1
ATOM 748 C C . GLN A 1 94 ? 10.798 -10.029 7.957 1.00 79.56 94 GLN A C 1
ATOM 750 O O . GLN A 1 94 ? 11.263 -9.512 6.947 1.00 79.56 94 GLN A O 1
ATOM 755 N N . ALA A 1 95 ? 9.950 -11.060 7.901 1.00 80.06 95 ALA A N 1
ATOM 756 C CA . ALA A 1 95 ? 9.519 -11.687 6.652 1.00 80.06 95 ALA A CA 1
ATOM 757 C C . ALA A 1 95 ? 8.725 -10.741 5.729 1.00 80.06 95 ALA A C 1
ATOM 759 O O . ALA A 1 95 ? 8.650 -10.995 4.532 1.00 80.06 95 ALA A O 1
ATOM 760 N N . PHE A 1 96 ? 8.167 -9.643 6.260 1.00 77.62 96 PHE A N 1
ATOM 761 C CA . PHE A 1 96 ? 7.531 -8.601 5.444 1.00 77.62 96 PHE A CA 1
ATOM 762 C C . PHE A 1 96 ? 8.517 -7.630 4.790 1.00 77.62 96 PHE A C 1
ATOM 764 O O . PHE A 1 96 ? 8.089 -6.813 3.977 1.00 77.62 96 PHE A O 1
ATOM 771 N N . ASN A 1 97 ? 9.817 -7.693 5.101 1.00 82.31 97 ASN A N 1
ATOM 772 C CA . ASN A 1 97 ? 10.777 -6.904 4.339 1.00 82.31 97 ASN A CA 1
ATOM 773 C C . ASN A 1 97 ? 10.861 -7.460 2.916 1.00 82.31 97 ASN A C 1
ATOM 775 O O . ASN A 1 97 ? 11.157 -8.649 2.755 1.00 82.31 97 ASN A O 1
ATOM 779 N N . PRO A 1 98 ? 10.651 -6.624 1.886 1.00 83.06 98 PRO A N 1
ATOM 780 C CA . PRO A 1 98 ? 10.774 -7.084 0.517 1.00 83.06 98 PRO A CA 1
ATOM 781 C C . PRO A 1 98 ? 12.202 -7.593 0.260 1.00 83.06 98 PRO A C 1
ATOM 783 O O . PRO A 1 98 ? 13.177 -6.948 0.677 1.00 83.06 98 PRO A O 1
ATOM 786 N N . PRO A 1 99 ? 12.366 -8.738 -0.426 1.00 83.19 99 PRO A N 1
ATOM 787 C CA . PRO A 1 99 ? 13.677 -9.217 -0.820 1.00 83.19 99 PRO A CA 1
ATOM 788 C C . PRO A 1 99 ? 14.318 -8.210 -1.777 1.00 83.19 99 PRO A C 1
ATOM 790 O O . PRO A 1 99 ? 13.687 -7.708 -2.705 1.00 83.19 99 PRO A O 1
ATOM 793 N N . LYS A 1 100 ? 15.592 -7.902 -1.540 1.00 85.25 100 LYS A N 1
ATOM 794 C CA . LYS A 1 100 ? 16.354 -7.000 -2.405 1.00 85.25 100 LYS A CA 1
ATOM 795 C C . LYS A 1 100 ? 16.898 -7.774 -3.595 1.00 85.25 100 LYS A C 1
ATOM 797 O O . LYS A 1 100 ? 17.488 -8.841 -3.415 1.00 85.25 100 LYS A O 1
ATOM 802 N N . LEU A 1 101 ? 16.764 -7.201 -4.789 1.00 84.19 101 LEU A N 1
ATOM 803 C CA . LEU A 1 101 ? 17.367 -7.752 -5.994 1.00 84.19 101 LEU A CA 1
ATOM 804 C C . LEU A 1 101 ? 18.883 -7.906 -5.817 1.00 84.19 101 LEU A C 1
ATOM 806 O O . LEU A 1 101 ? 19.578 -6.992 -5.362 1.00 84.19 101 LEU A O 1
ATOM 810 N N . ASN A 1 102 ? 19.405 -9.075 -6.184 1.00 87.94 102 ASN A N 1
ATOM 811 C CA . ASN A 1 102 ? 20.837 -9.336 -6.131 1.00 87.94 102 ASN A CA 1
ATOM 812 C C . ASN A 1 102 ? 21.568 -8.488 -7.187 1.00 87.94 102 ASN A C 1
ATOM 814 O O . ASN A 1 102 ? 21.187 -8.489 -8.356 1.00 87.94 102 ASN A O 1
ATOM 818 N N . LYS A 1 103 ? 22.661 -7.827 -6.783 1.00 85.38 103 LYS A N 1
ATOM 819 C CA . LYS A 1 103 ? 23.486 -6.956 -7.636 1.00 85.38 103 LYS A CA 1
ATOM 820 C C . LYS A 1 103 ? 24.038 -7.655 -8.885 1.00 85.38 103 LYS A C 1
ATOM 822 O O . LYS A 1 103 ? 24.215 -7.023 -9.921 1.00 85.38 103 LYS A O 1
ATOM 827 N N . ILE A 1 104 ? 24.319 -8.956 -8.792 1.00 85.31 104 ILE A N 1
ATOM 828 C CA . ILE A 1 104 ? 24.805 -9.746 -9.935 1.00 85.31 104 ILE A CA 1
ATOM 829 C C . ILE A 1 104 ? 23.678 -9.928 -10.955 1.00 85.31 104 ILE A C 1
ATOM 831 O O . ILE A 1 104 ? 23.870 -9.724 -12.148 1.00 85.31 104 ILE A O 1
ATOM 835 N N . VAL A 1 105 ? 22.482 -10.263 -10.469 1.00 85.38 105 VAL A N 1
ATOM 836 C CA . VAL A 1 105 ? 21.302 -10.470 -11.313 1.00 85.38 105 VAL A CA 1
ATOM 837 C C . VAL A 1 105 ? 20.865 -9.152 -11.941 1.00 85.38 105 VAL A C 1
ATOM 839 O O . VAL A 1 105 ? 20.564 -9.133 -13.127 1.00 85.38 105 VAL A O 1
ATOM 842 N N . SER A 1 106 ? 20.911 -8.040 -11.198 1.00 82.69 106 SER A N 1
ATOM 843 C CA . SER A 1 106 ? 20.572 -6.720 -11.738 1.00 82.69 106 SER A CA 1
ATOM 844 C C . SER A 1 106 ? 21.476 -6.297 -12.896 1.00 82.69 106 SER A C 1
ATOM 846 O O . SER A 1 106 ? 21.010 -5.605 -13.786 1.00 82.69 106 SER A O 1
ATOM 848 N N . ALA A 1 107 ? 22.745 -6.717 -12.915 1.00 84.19 107 ALA A N 1
ATOM 849 C CA . ALA A 1 107 ? 23.656 -6.405 -14.017 1.00 84.19 107 ALA A CA 1
ATOM 850 C C . ALA A 1 107 ? 23.390 -7.243 -15.284 1.00 84.19 107 ALA A C 1
ATOM 852 O O . ALA A 1 107 ? 23.813 -6.860 -16.370 1.00 84.19 107 ALA A O 1
ATOM 853 N N . ALA A 1 108 ? 22.713 -8.387 -15.146 1.00 88.00 108 ALA A N 1
ATOM 854 C CA . ALA A 1 108 ? 22.470 -9.338 -16.230 1.00 88.00 108 ALA A CA 1
ATOM 855 C C . ALA A 1 108 ? 21.081 -9.201 -16.881 1.00 88.00 108 ALA A C 1
ATOM 857 O O . ALA A 1 108 ? 20.829 -9.808 -17.921 1.00 88.00 108 ALA A O 1
ATOM 858 N N . ILE A 1 109 ? 20.167 -8.441 -16.272 1.00 91.31 109 ILE A N 1
ATOM 859 C CA . ILE A 1 109 ? 18.789 -8.274 -16.747 1.00 91.31 109 ILE A CA 1
ATOM 860 C C . ILE A 1 109 ? 18.554 -6.877 -17.320 1.00 91.31 109 ILE A C 1
ATOM 862 O O . ILE A 1 109 ? 19.257 -5.922 -17.015 1.00 91.31 109 ILE A O 1
ATOM 866 N N . THR A 1 110 ? 17.514 -6.754 -18.142 1.00 93.12 110 THR A N 1
ATOM 867 C CA . THR A 1 110 ? 17.124 -5.465 -18.729 1.00 93.12 110 THR A CA 1
ATOM 868 C C . THR A 1 110 ? 16.524 -4.506 -17.697 1.00 93.12 110 THR A C 1
ATOM 870 O O . THR A 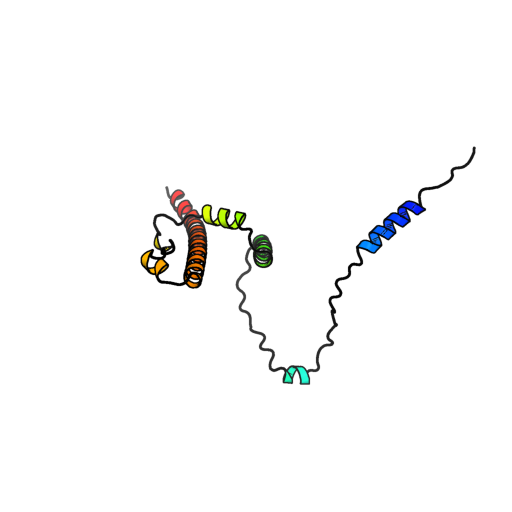1 110 ? 15.833 -4.925 -16.761 1.00 93.12 110 THR A O 1
ATOM 873 N N . ASP A 1 111 ? 16.670 -3.203 -17.944 1.00 89.25 111 ASP A N 1
ATOM 874 C CA . ASP A 1 111 ? 16.087 -2.137 -17.118 1.00 89.25 111 ASP A CA 1
ATOM 875 C C . ASP A 1 111 ? 14.573 -2.272 -16.929 1.00 89.25 111 ASP A C 1
ATOM 877 O O . ASP A 1 111 ? 14.038 -1.929 -15.874 1.00 89.25 111 ASP A O 1
ATOM 881 N N . SER A 1 112 ? 13.857 -2.804 -17.924 1.00 91.56 112 SER A N 1
ATOM 882 C CA . SER A 1 112 ? 12.416 -3.050 -17.812 1.00 91.56 112 SER A CA 1
ATOM 883 C C . SER A 1 112 ? 12.090 -4.060 -16.709 1.00 91.56 112 SER A C 1
ATOM 885 O O . SER A 1 112 ? 11.091 -3.904 -16.003 1.00 91.56 112 SER A O 1
ATOM 887 N N . VAL A 1 113 ? 12.914 -5.099 -16.556 1.00 89.56 113 VAL A N 1
ATOM 888 C CA . VAL A 1 113 ? 12.725 -6.126 -15.523 1.00 89.56 113 VAL A CA 1
ATOM 889 C C . VAL A 1 113 ? 13.095 -5.560 -14.152 1.00 89.56 113 VAL A C 1
ATOM 891 O O . VAL A 1 113 ? 12.356 -5.779 -13.196 1.00 89.56 113 VAL A O 1
ATOM 894 N N . ILE A 1 114 ? 14.150 -4.741 -14.070 1.00 90.38 114 ILE A N 1
ATOM 895 C CA . ILE A 1 114 ? 14.541 -4.038 -12.835 1.00 90.38 114 ILE A CA 1
ATOM 896 C C . ILE A 1 114 ? 13.418 -3.113 -12.356 1.00 90.38 114 ILE A C 1
ATOM 898 O O . ILE A 1 114 ? 13.027 -3.159 -11.193 1.00 90.38 114 ILE A O 1
ATOM 902 N N . ARG A 1 115 ? 12.840 -2.300 -13.249 1.00 90.38 115 ARG A N 1
ATOM 903 C CA . ARG A 1 115 ? 11.726 -1.398 -12.902 1.00 90.38 115 ARG A CA 1
ATOM 904 C C . ARG A 1 115 ? 10.506 -2.161 -12.391 1.00 90.38 115 ARG A C 1
ATOM 906 O O . ARG A 1 115 ? 9.852 -1.712 -11.451 1.00 90.38 115 ARG A O 1
ATOM 913 N N . ARG A 1 116 ? 10.201 -3.315 -12.995 1.00 90.44 116 ARG A N 1
ATOM 914 C CA . ARG A 1 116 ? 9.113 -4.190 -12.542 1.00 90.44 116 ARG A CA 1
ATOM 915 C C . ARG A 1 116 ? 9.380 -4.734 -11.138 1.00 90.44 116 ARG A C 1
ATOM 917 O O . ARG A 1 116 ? 8.462 -4.736 -10.322 1.00 90.44 116 ARG A O 1
ATOM 924 N N . ASP A 1 117 ? 10.606 -5.167 -10.866 1.00 90.62 117 ASP A N 1
ATOM 925 C CA . ASP A 1 117 ? 11.013 -5.674 -9.554 1.00 90.62 117 ASP A CA 1
ATOM 926 C C . ASP A 1 117 ? 10.940 -4.587 -8.472 1.00 90.62 117 ASP A C 1
ATOM 928 O O . ASP A 1 117 ? 10.310 -4.790 -7.437 1.00 90.62 117 ASP A O 1
ATOM 932 N N . ILE A 1 118 ? 11.444 -3.381 -8.763 1.00 89.81 118 ILE A N 1
ATOM 933 C CA . ILE A 1 118 ? 11.332 -2.220 -7.865 1.00 89.81 118 ILE A CA 1
ATOM 934 C C . ILE A 1 118 ? 9.864 -1.926 -7.544 1.00 89.81 118 ILE A C 1
ATOM 936 O O . ILE A 1 118 ? 9.512 -1.754 -6.378 1.00 89.81 118 ILE A O 1
ATOM 940 N N . LYS A 1 119 ? 8.984 -1.918 -8.554 1.00 90.12 119 LYS A N 1
ATOM 941 C CA . LYS A 1 119 ? 7.546 -1.716 -8.331 1.00 90.12 119 LYS A CA 1
ATOM 942 C C . LYS A 1 119 ? 6.954 -2.799 -7.422 1.00 90.12 119 LYS A C 1
ATOM 944 O O . LYS A 1 119 ? 6.146 -2.493 -6.552 1.00 90.12 119 LYS A O 1
ATOM 949 N N . MET A 1 120 ? 7.365 -4.054 -7.596 1.00 91.19 120 MET A N 1
ATOM 950 C CA . MET A 1 120 ? 6.922 -5.153 -6.737 1.00 91.19 120 MET A CA 1
ATOM 951 C C . MET A 1 120 ? 7.414 -4.977 -5.294 1.00 91.19 120 MET A C 1
ATOM 953 O O . MET A 1 120 ? 6.648 -5.183 -4.357 1.00 91.19 120 MET A O 1
ATOM 957 N N . SER A 1 121 ? 8.666 -4.549 -5.123 1.00 89.81 121 SER A N 1
ATOM 958 C CA . SER A 1 121 ? 9.273 -4.257 -3.822 1.00 89.81 121 SER A CA 1
ATOM 959 C C . SER A 1 121 ? 8.537 -3.132 -3.081 1.00 89.81 121 SER A C 1
ATOM 961 O O . SER A 1 121 ? 8.258 -3.251 -1.885 1.00 89.81 121 SER A O 1
ATOM 963 N N . LEU A 1 122 ? 8.134 -2.075 -3.793 1.00 89.00 122 LEU A N 1
ATOM 964 C CA . LEU A 1 122 ? 7.319 -0.989 -3.236 1.00 89.00 122 LEU A CA 1
ATOM 965 C C . LEU A 1 122 ? 5.945 -1.492 -2.778 1.00 89.00 122 LEU A C 1
ATOM 967 O O . LEU A 1 122 ? 5.560 -1.260 -1.633 1.00 89.00 122 LEU A O 1
ATOM 971 N N . ASN A 1 123 ? 5.252 -2.270 -3.614 1.00 89.50 123 ASN A N 1
ATOM 972 C CA . ASN A 1 123 ? 3.961 -2.862 -3.248 1.00 89.50 123 ASN A CA 1
ATOM 973 C C . ASN A 1 123 ? 4.076 -3.776 -2.015 1.00 89.50 123 ASN A C 1
ATOM 975 O O . ASN A 1 123 ? 3.231 -3.742 -1.124 1.00 89.50 123 ASN A O 1
ATOM 979 N N . GLN A 1 124 ? 5.130 -4.592 -1.941 1.00 90.19 124 GLN A N 1
ATOM 980 C CA . GLN A 1 124 ? 5.396 -5.448 -0.782 1.00 90.19 124 GLN A CA 1
ATOM 981 C C . GLN A 1 124 ? 5.667 -4.628 0.484 1.00 90.19 124 GLN A C 1
ATOM 983 O O . GLN A 1 124 ? 5.184 -4.990 1.554 1.00 90.19 124 GLN A O 1
ATOM 988 N N . THR A 1 125 ? 6.367 -3.496 0.362 1.00 89.19 125 THR A N 1
ATOM 989 C CA . THR A 1 125 ? 6.575 -2.556 1.475 1.00 89.19 125 THR A CA 1
ATOM 990 C C . THR A 1 125 ? 5.246 -1.988 1.972 1.00 89.19 125 THR A C 1
ATOM 992 O O . THR A 1 125 ? 4.991 -1.986 3.175 1.00 89.19 125 THR A O 1
ATOM 995 N N . GLN A 1 126 ? 4.364 -1.577 1.057 1.00 89.69 126 GLN A N 1
ATOM 996 C CA . GLN A 1 126 ? 3.033 -1.069 1.392 1.00 89.69 126 GLN A CA 1
ATOM 997 C C . GLN A 1 126 ? 2.175 -2.132 2.100 1.00 89.69 126 GLN A C 1
ATOM 999 O O . GLN A 1 126 ? 1.537 -1.840 3.112 1.00 89.69 126 GLN A O 1
ATOM 1004 N N . ILE A 1 127 ? 2.205 -3.382 1.622 1.00 89.44 127 ILE A N 1
ATOM 1005 C CA . ILE A 1 127 ? 1.530 -4.518 2.273 1.00 89.44 127 ILE A CA 1
ATOM 1006 C C . ILE A 1 127 ? 2.108 -4.762 3.673 1.00 89.44 127 ILE A C 1
ATOM 1008 O O . ILE A 1 127 ? 1.349 -4.968 4.619 1.00 89.44 127 ILE A O 1
ATOM 1012 N N . GLY A 1 128 ? 3.434 -4.703 3.824 1.00 88.50 128 GLY A N 1
ATOM 1013 C CA . GLY A 1 128 ? 4.107 -4.834 5.115 1.00 88.50 128 GLY A CA 1
ATOM 1014 C C . GLY A 1 128 ? 3.677 -3.755 6.111 1.00 88.50 128 GLY A C 1
ATOM 1015 O O . GLY A 1 128 ? 3.368 -4.072 7.262 1.00 88.50 128 GLY A O 1
ATOM 1016 N N . ALA A 1 129 ? 3.579 -2.500 5.669 1.00 88.56 129 ALA A N 1
ATOM 1017 C CA . ALA A 1 129 ? 3.086 -1.397 6.493 1.00 88.56 129 ALA A CA 1
ATOM 1018 C C . ALA A 1 129 ? 1.613 -1.596 6.895 1.00 88.56 129 ALA A C 1
ATOM 1020 O O . ALA A 1 129 ? 1.265 -1.476 8.071 1.00 88.56 129 ALA A O 1
ATOM 1021 N N . ALA A 1 130 ? 0.753 -1.999 5.953 1.00 89.12 130 ALA A N 1
ATOM 1022 C CA . ALA A 1 130 ? -0.654 -2.291 6.231 1.00 89.12 130 ALA A CA 1
ATOM 1023 C C . ALA A 1 130 ? -0.824 -3.450 7.230 1.00 89.12 130 ALA A C 1
ATOM 1025 O O . ALA A 1 130 ? -1.583 -3.340 8.193 1.00 89.12 130 ALA A O 1
ATOM 1026 N N . ALA A 1 131 ? -0.077 -4.542 7.054 1.00 87.94 131 ALA A N 1
ATOM 1027 C CA . ALA A 1 131 ? -0.087 -5.672 7.979 1.00 87.94 131 ALA A CA 1
ATOM 1028 C C . ALA A 1 131 ? 0.410 -5.270 9.378 1.00 87.94 131 ALA A C 1
ATOM 1030 O O . ALA A 1 131 ? -0.130 -5.733 10.384 1.00 87.94 131 ALA A O 1
ATOM 1031 N N . SER A 1 132 ? 1.389 -4.365 9.450 1.00 88.62 132 SER A N 1
ATOM 1032 C CA . SER A 1 132 ? 1.890 -3.808 10.711 1.00 88.62 132 SER A CA 1
ATOM 1033 C C . SER A 1 132 ? 0.824 -2.967 11.418 1.00 88.62 132 SER A C 1
ATOM 1035 O O . SER A 1 132 ? 0.613 -3.137 12.619 1.00 88.62 132 SER A O 1
ATOM 1037 N N . ALA A 1 133 ? 0.091 -2.130 10.678 1.00 89.88 133 ALA A N 1
ATOM 1038 C CA . ALA A 1 133 ? -1.032 -1.355 11.206 1.00 89.88 133 ALA A CA 1
ATOM 1039 C C . ALA A 1 133 ? -2.140 -2.258 11.773 1.00 89.88 133 ALA A C 1
ATOM 1041 O O . ALA A 1 133 ? -2.593 -2.052 12.901 1.00 89.88 133 ALA A O 1
ATOM 1042 N N . VAL A 1 134 ? -2.526 -3.305 11.035 1.00 90.31 134 VAL A N 1
ATOM 1043 C CA . VAL A 1 134 ? -3.507 -4.301 11.499 1.00 90.31 134 VAL A CA 1
ATOM 1044 C C . VAL A 1 134 ? -2.990 -5.039 12.736 1.00 90.31 134 VAL A C 1
ATOM 1046 O O . VAL A 1 134 ? -3.720 -5.192 13.714 1.00 90.31 134 VAL A O 1
ATOM 1049 N N . GLY A 1 135 ? -1.720 -5.450 12.738 1.00 87.25 135 GLY A N 1
ATOM 1050 C CA . GLY A 1 135 ? -1.091 -6.112 13.879 1.00 87.25 135 GLY A CA 1
ATOM 1051 C C . GLY A 1 135 ? -1.110 -5.250 15.143 1.00 87.25 135 GLY A C 1
ATOM 1052 O O . GLY A 1 135 ? -1.436 -5.752 16.221 1.00 8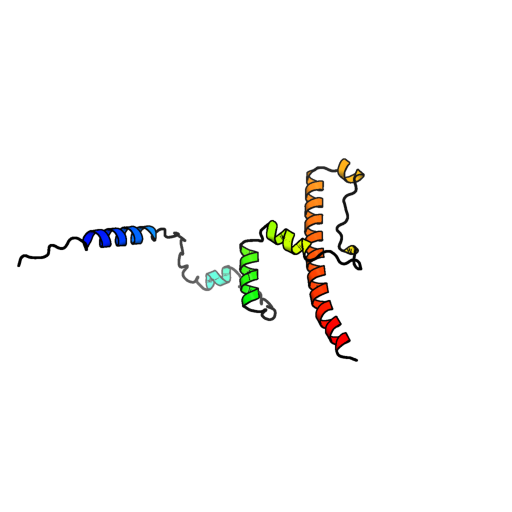7.25 135 GLY A O 1
ATOM 1053 N N . LEU A 1 136 ? -0.834 -3.948 15.022 1.00 87.44 136 LEU A N 1
ATOM 1054 C CA . LEU A 1 136 ? -0.965 -3.000 16.131 1.00 87.44 136 LEU A CA 1
ATOM 1055 C C . LEU A 1 136 ? -2.419 -2.866 16.586 1.00 87.44 136 LEU A C 1
ATOM 1057 O O . LEU A 1 136 ? -2.679 -2.987 17.780 1.00 87.44 136 LEU A O 1
ATOM 1061 N N . ALA A 1 137 ? -3.365 -2.701 15.658 1.00 89.19 137 ALA A N 1
ATOM 1062 C CA . ALA A 1 137 ? -4.788 -2.591 15.978 1.00 89.19 137 ALA A CA 1
ATOM 1063 C C . ALA A 1 137 ? -5.328 -3.819 16.733 1.00 89.19 137 ALA A C 1
ATOM 1065 O O . ALA A 1 137 ? -6.158 -3.667 17.624 1.00 89.19 137 ALA A O 1
ATOM 1066 N N . VAL A 1 138 ? -4.829 -5.022 16.427 1.00 88.50 138 VAL A N 1
ATOM 1067 C CA . VAL A 1 138 ? -5.168 -6.256 17.157 1.00 88.50 138 VAL A CA 1
ATOM 1068 C C . VAL A 1 138 ? -4.431 -6.343 18.498 1.00 88.50 138 VAL A C 1
ATOM 1070 O O . VAL A 1 138 ? -5.006 -6.776 19.492 1.00 88.50 138 VAL A O 1
ATOM 1073 N N . THR A 1 139 ? -3.167 -5.920 18.563 1.00 89.50 139 THR A N 1
ATOM 1074 C CA . THR A 1 139 ? -2.344 -6.032 19.781 1.00 89.50 139 THR A CA 1
ATOM 1075 C C . THR A 1 139 ? -2.764 -5.045 20.875 1.00 89.50 139 THR A C 1
ATOM 1077 O O . THR A 1 139 ? -2.693 -5.382 22.056 1.00 89.50 139 THR A O 1
ATOM 1080 N N . THR A 1 140 ? -3.203 -3.837 20.515 1.00 87.75 140 THR A N 1
ATOM 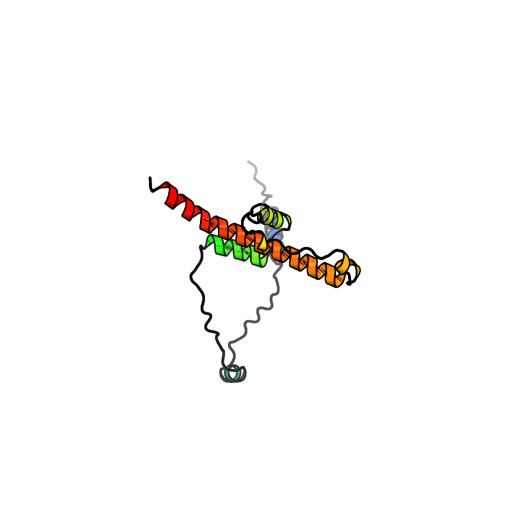1081 C CA . THR A 1 140 ? -3.634 -2.795 21.465 1.00 87.75 140 THR A CA 1
ATOM 1082 C C . THR A 1 140 ? -4.723 -3.275 22.441 1.00 87.75 140 THR A C 1
ATOM 1084 O O . THR A 1 140 ? -4.462 -3.258 23.644 1.00 87.75 140 THR A O 1
ATOM 1087 N N . PRO A 1 141 ? -5.882 -3.802 21.993 1.00 85.75 141 PRO A N 1
ATOM 1088 C CA . PRO A 1 141 ? -6.917 -4.295 22.905 1.00 85.75 141 PRO A CA 1
ATOM 1089 C C . PRO A 1 141 ? -6.496 -5.554 23.683 1.00 85.75 141 PRO A C 1
ATOM 1091 O O . PRO A 1 141 ? -7.025 -5.824 24.761 1.00 85.75 141 PRO A O 1
ATOM 1094 N N . LEU A 1 142 ? -5.543 -6.342 23.168 1.00 84.00 142 LEU A N 1
ATOM 1095 C CA . LEU A 1 142 ? -5.012 -7.510 23.882 1.00 84.00 142 LEU A CA 1
ATOM 1096 C C . LEU A 1 142 ? -4.126 -7.108 25.070 1.00 84.00 142 LEU A C 1
ATOM 1098 O O . LEU A 1 142 ? -4.146 -7.785 26.096 1.00 84.00 142 LEU A O 1
ATOM 1102 N N . LYS A 1 143 ? -3.387 -5.997 24.962 1.00 80.19 143 LYS A N 1
ATOM 1103 C CA . LYS A 1 143 ? -2.580 -5.456 26.067 1.00 80.19 143 LYS A CA 1
ATOM 1104 C C . LYS A 1 143 ? -3.445 -4.901 27.198 1.00 80.19 143 LYS A C 1
ATOM 1106 O O . LYS A 1 143 ? -3.144 -5.154 28.357 1.00 80.19 143 LYS A O 1
ATOM 1111 N N . GLU A 1 144 ? -4.538 -4.211 26.880 1.00 71.12 144 GLU A N 1
ATOM 1112 C CA . GLU A 1 144 ? -5.426 -3.618 27.894 1.00 71.12 144 GLU A CA 1
ATOM 1113 C C . GLU A 1 144 ? -6.085 -4.670 28.796 1.00 71.12 144 GLU A C 1
ATOM 1115 O O . GLU A 1 144 ? -6.165 -4.486 30.010 1.00 71.12 144 GLU A O 1
ATOM 1120 N N . LYS A 1 145 ? -6.477 -5.824 28.241 1.00 59.34 145 LYS A N 1
ATOM 1121 C CA . LYS A 1 145 ? -7.045 -6.928 29.035 1.00 59.34 145 LYS A CA 1
ATOM 1122 C C . LYS A 1 145 ? -6.047 -7.548 30.020 1.00 59.34 145 LYS A C 1
ATOM 1124 O O . LYS A 1 145 ? -6.470 -8.077 31.040 1.00 59.34 145 LYS A O 1
ATOM 1129 N N . SER A 1 146 ? -4.744 -7.465 29.743 1.00 54.09 146 SER A N 1
ATOM 1130 C CA . SER A 1 146 ? -3.689 -7.927 30.655 1.00 54.09 146 SER A CA 1
ATOM 1131 C C . SER A 1 146 ? -3.469 -6.984 31.842 1.00 54.09 146 SER A C 1
ATOM 1133 O O . SER A 1 146 ? -2.960 -7.436 32.862 1.00 54.09 146 SER A O 1
ATOM 1135 N N . THR A 1 147 ? -3.811 -5.698 31.729 1.00 46.47 147 THR A N 1
ATOM 1136 C CA . THR A 1 147 ? -3.566 -4.694 32.782 1.00 46.47 147 THR A CA 1
ATOM 1137 C C . THR A 1 147 ? -4.698 -4.625 33.814 1.00 46.47 147 THR A C 1
ATOM 1139 O O . THR A 1 147 ? -4.481 -4.137 34.914 1.00 46.47 147 THR A O 1
ATOM 1142 N N . ILE A 1 148 ? -5.888 -5.149 33.499 1.00 54.88 148 ILE A N 1
ATOM 1143 C CA . ILE A 1 148 ? -7.070 -5.121 34.388 1.00 54.88 148 ILE A CA 1
ATOM 1144 C C . ILE A 1 148 ? -7.152 -6.385 35.282 1.00 54.88 148 ILE A C 1
ATOM 1146 O O . ILE A 1 148 ? -8.076 -6.539 36.073 1.00 54.88 148 ILE A O 1
ATOM 1150 N N . ALA A 1 149 ? -6.181 -7.298 35.182 1.00 46.69 149 ALA A N 1
ATOM 1151 C CA . ALA A 1 149 ? -6.126 -8.540 35.957 1.00 46.69 149 ALA A CA 1
ATOM 1152 C C . ALA A 1 149 ? -4.952 -8.562 36.956 1.00 46.69 149 ALA A C 1
ATOM 1154 O O . ALA A 1 149 ? -4.154 -9.495 36.935 1.00 46.69 149 ALA A O 1
ATOM 1155 N N . LEU A 1 150 ? -4.839 -7.537 37.804 1.00 39.16 150 LEU A N 1
ATOM 1156 C CA . LEU A 1 150 ? -4.109 -7.521 39.084 1.00 39.16 150 LEU A CA 1
ATOM 1157 C C . LEU A 1 150 ? -4.826 -6.556 40.035 1.00 39.16 150 LEU A C 1
ATOM 1159 O O . LEU A 1 150 ? -4.795 -6.825 41.254 1.00 39.16 150 LEU A O 1
#

Secondary structure (DSSP, 8-state):
--------HHHHHHHHHHHHHTT-----------PPPPHHHHHHT-----------PPPPHHHHHHHHHHHHH---HHHHHHHHHHSPPPTT-GGGSPPPPPHHHHHHS-HHHHHHHHHHHHHHHHHHHHHHHHHHHHHHHHHHHHHS--

pLDDT: mean 75.43, std 16.86, range [35.94, 93.12]